Protein AF-A0A0C9TLR8-F1 (afdb_monomer_lite)

Secondary structure (DSSP, 8-state):
---TTHHHHHHHHHHHHHHHHHSS-HHHHHHHHHHHHHHHHHHHHHHHHHHHHHHTSTT----HHHHHHHHHHHHHHHHHHHHHHHHHHHHHHHHHHHHHHHHHHHHHHTT-

Structure (mmCIF, N/CA/C/O backbone):
data_AF-A0A0C9TLR8-F1
#
_entry.id   AF-A0A0C9TLR8-F1
#
loop_
_atom_site.group_PDB
_atom_site.id
_atom_site.type_symbol
_atom_site.label_atom_id
_atom_site.label_alt_id
_atom_site.label_comp_id
_atom_site.label_asym_id
_atom_site.label_entity_id
_atom_site.label_seq_id
_atom_site.pdbx_PDB_ins_code
_atom_site.Cartn_x
_atom_site.Cartn_y
_atom_site.Cartn_z
_atom_site.occupancy
_atom_site.B_iso_or_equiv
_atom_site.auth_seq_id
_atom_site.auth_comp_id
_atom_site.auth_asym_id
_atom_site.auth_atom_id
_atom_site.pdbx_PDB_model_num
ATOM 1 N N . MET A 1 1 ? -19.648 -4.358 54.823 1.00 39.78 1 MET A N 1
ATOM 2 C CA . MET A 1 1 ? -18.798 -3.353 54.146 1.00 39.78 1 MET A CA 1
ATOM 3 C C . MET A 1 1 ? -17.625 -4.070 53.484 1.00 39.78 1 MET A C 1
ATOM 5 O O . MET A 1 1 ? -16.614 -4.254 54.135 1.00 39.78 1 MET A O 1
ATOM 9 N N . MET A 1 2 ? -17.773 -4.545 52.245 1.00 41.91 2 MET A N 1
ATOM 10 C CA . MET A 1 2 ? -16.680 -5.094 51.417 1.00 41.91 2 MET A CA 1
ATOM 11 C C . MET A 1 2 ? -17.126 -4.979 49.950 1.00 41.91 2 MET A C 1
ATOM 13 O O . MET A 1 2 ? -17.718 -5.900 49.406 1.00 41.91 2 MET A O 1
ATOM 17 N N . GLY A 1 3 ? -16.945 -3.809 49.339 1.00 42.47 3 GLY A N 1
ATOM 18 C CA . GLY A 1 3 ? -17.280 -3.573 47.924 1.00 42.47 3 GLY A CA 1
ATOM 19 C C . GLY A 1 3 ? -16.390 -2.520 47.259 1.00 42.47 3 GLY A C 1
ATOM 20 O O . GLY A 1 3 ? -16.738 -1.984 46.219 1.00 42.47 3 GLY A O 1
ATOM 21 N N . GLY A 1 4 ? -15.267 -2.177 47.898 1.00 55.66 4 GLY A N 1
ATOM 22 C CA . GLY A 1 4 ? -14.441 -1.017 47.552 1.00 55.66 4 GLY A CA 1
ATOM 23 C C . GLY A 1 4 ? -13.398 -1.213 46.440 1.00 55.66 4 GLY A C 1
ATOM 24 O O . GLY A 1 4 ? -13.190 -0.261 45.700 1.00 55.66 4 GLY A O 1
ATOM 25 N N . PRO A 1 5 ? -12.743 -2.383 46.264 1.00 41.88 5 PRO A N 1
ATOM 26 C CA . PRO A 1 5 ? -11.672 -2.493 45.264 1.00 41.88 5 PRO A CA 1
ATOM 27 C C . PRO A 1 5 ? -12.158 -2.945 43.880 1.00 41.88 5 PRO A C 1
ATOM 29 O O . PRO A 1 5 ? -11.678 -2.439 42.873 1.00 41.88 5 PRO A O 1
ATOM 32 N N . ALA A 1 6 ? -13.115 -3.879 43.814 1.00 48.81 6 ALA A N 1
ATOM 33 C CA . ALA A 1 6 ? -13.527 -4.506 42.553 1.00 48.81 6 ALA A CA 1
ATOM 34 C C . ALA A 1 6 ? -14.195 -3.509 41.591 1.00 48.81 6 ALA A C 1
ATOM 36 O O . ALA A 1 6 ? -13.799 -3.416 40.435 1.00 48.81 6 ALA A O 1
ATOM 37 N N . LEU A 1 7 ? -15.113 -2.680 42.102 1.00 49.03 7 LEU A N 1
ATOM 38 C CA . LEU A 1 7 ? -15.785 -1.637 41.318 1.00 49.03 7 LEU A CA 1
ATOM 39 C C . LEU A 1 7 ? -14.828 -0.525 40.860 1.00 49.03 7 LEU A C 1
ATOM 41 O O . LEU A 1 7 ? -15.073 0.123 39.847 1.00 49.03 7 LEU A O 1
ATOM 45 N N . PHE A 1 8 ? -13.731 -0.300 41.591 1.00 44.72 8 PHE A N 1
ATOM 46 C CA . PHE A 1 8 ? -12.738 0.715 41.239 1.00 44.72 8 PHE A CA 1
ATOM 47 C C . PHE A 1 8 ? -11.842 0.247 40.084 1.00 44.72 8 PHE A C 1
ATOM 49 O O . PHE A 1 8 ? -11.560 1.027 39.179 1.00 44.72 8 PHE A O 1
ATOM 56 N N . PHE A 1 9 ? -11.451 -1.034 40.067 1.00 48.41 9 PHE A N 1
ATOM 57 C CA . PHE A 1 9 ? -10.734 -1.639 38.937 1.00 48.41 9 PHE A CA 1
ATOM 58 C C . PHE A 1 9 ? -11.620 -1.815 37.703 1.00 48.41 9 PHE A C 1
ATOM 60 O O . PHE A 1 9 ? -11.146 -1.613 36.589 1.00 48.41 9 PHE A O 1
ATOM 67 N N . GLU A 1 10 ? -12.899 -2.134 37.890 1.00 47.84 10 GLU A N 1
ATOM 68 C CA . GLU A 1 10 ? -13.882 -2.208 36.806 1.00 47.84 10 GLU A CA 1
ATOM 69 C C . GLU A 1 10 ? -14.116 -0.824 36.181 1.00 47.84 10 GLU A C 1
ATOM 71 O O . GLU A 1 10 ? -14.087 -0.686 34.963 1.00 47.84 10 GLU A O 1
ATOM 76 N N . SER A 1 11 ? -14.211 0.227 37.005 1.00 51.22 11 SER A N 1
ATOM 77 C CA . SER A 1 11 ? -14.303 1.620 36.546 1.00 51.22 11 SER A CA 1
ATOM 78 C C . SER A 1 11 ? -13.023 2.101 35.848 1.00 51.22 11 SER A C 1
ATOM 80 O O . SER A 1 11 ? -13.093 2.705 34.783 1.00 51.22 11 SER A O 1
ATOM 82 N N . LEU A 1 12 ? -11.837 1.781 36.380 1.00 48.09 12 LEU A N 1
ATOM 83 C CA . LEU A 1 12 ? -10.557 2.112 35.738 1.00 48.09 12 LEU A CA 1
ATOM 84 C C . LEU A 1 12 ? -10.356 1.363 34.415 1.00 48.09 12 LEU A C 1
ATOM 86 O O . LEU A 1 12 ? -9.872 1.955 33.455 1.00 48.09 12 LEU A O 1
ATOM 90 N N . GLY A 1 13 ? -10.746 0.088 34.349 1.00 46.84 13 GLY A N 1
ATOM 91 C CA . GLY A 1 13 ? -10.735 -0.698 33.117 1.00 46.84 13 GLY A CA 1
ATOM 92 C C . GLY A 1 13 ? -11.693 -0.123 32.079 1.00 46.84 13 GLY A C 1
ATOM 93 O O . GLY A 1 13 ? -11.303 0.047 30.929 1.00 46.84 13 GLY A O 1
ATOM 94 N N . ASN A 1 14 ? -12.900 0.266 32.495 1.00 49.88 14 ASN A N 1
ATOM 95 C CA . ASN A 1 14 ? -13.892 0.855 31.603 1.00 49.88 14 ASN A CA 1
ATOM 96 C C . ASN A 1 14 ? -13.465 2.240 31.099 1.00 49.88 14 ASN A C 1
ATOM 98 O O . ASN A 1 14 ? -13.604 2.504 29.918 1.00 49.88 14 ASN A O 1
ATOM 102 N N . ILE A 1 15 ? -12.858 3.086 31.941 1.00 49.31 15 ILE A N 1
ATOM 103 C CA . ILE A 1 15 ? -12.336 4.408 31.542 1.00 49.31 15 ILE A CA 1
ATOM 104 C C . ILE A 1 15 ? -11.093 4.282 30.654 1.00 49.31 15 ILE A C 1
ATOM 106 O O . ILE A 1 15 ? -10.894 5.107 29.769 1.00 49.31 15 ILE A O 1
ATOM 110 N N . TYR A 1 16 ? -10.239 3.278 30.867 1.00 44.47 16 TYR A N 1
ATOM 111 C CA . TYR A 1 16 ? -9.058 3.067 30.026 1.00 44.47 16 TYR A CA 1
ATOM 112 C C . TYR A 1 16 ? -9.435 2.468 28.666 1.00 44.47 16 TYR A C 1
ATOM 114 O O . TYR A 1 16 ? -8.863 2.857 27.652 1.00 44.47 16 TYR A O 1
ATOM 122 N N . VAL A 1 17 ? -10.421 1.566 28.631 1.00 51.75 17 VAL A N 1
ATOM 123 C CA . VAL A 1 17 ? -10.983 1.021 27.388 1.00 51.75 17 VAL A CA 1
ATOM 124 C C . VAL A 1 17 ? -11.791 2.092 26.656 1.00 51.75 17 VAL A C 1
ATOM 126 O O . VAL A 1 17 ? -11.538 2.288 25.475 1.00 51.75 17 VAL A O 1
ATOM 129 N N . ASP A 1 18 ? -12.649 2.861 27.334 1.00 47.25 18 ASP A N 1
ATOM 130 C CA . ASP A 1 18 ? -13.313 4.028 26.736 1.00 47.25 18 ASP A CA 1
ATOM 131 C C . ASP A 1 18 ? -12.283 5.054 26.276 1.00 47.25 18 ASP A C 1
ATOM 133 O O . ASP A 1 18 ? -12.367 5.536 25.164 1.00 47.25 18 ASP A O 1
ATOM 137 N N . GLY A 1 19 ? -11.258 5.365 27.065 1.00 46.44 19 GLY A N 1
ATOM 138 C CA . GLY A 1 19 ? -10.219 6.324 26.693 1.00 46.44 19 GLY A CA 1
ATOM 139 C C . GLY A 1 19 ? -9.407 5.883 25.475 1.00 46.44 19 GLY A C 1
ATOM 140 O O . GLY A 1 19 ? -9.122 6.702 24.610 1.00 46.44 19 GLY A O 1
ATOM 141 N N . LEU A 1 20 ? -9.073 4.596 25.358 1.00 47.12 20 LEU A N 1
ATOM 142 C CA . LEU A 1 20 ? -8.338 4.045 24.214 1.00 47.12 20 LEU A CA 1
ATOM 143 C C . LEU A 1 20 ? -9.222 3.910 22.959 1.00 47.12 20 LEU A C 1
ATOM 145 O O . LEU A 1 20 ? -8.732 4.086 21.847 1.00 47.12 20 LEU A O 1
ATOM 149 N N . VAL A 1 21 ? -10.514 3.615 23.136 1.00 48.41 21 VAL A N 1
ATOM 150 C CA . VAL A 1 21 ? -11.508 3.449 22.058 1.00 48.41 21 VAL A CA 1
ATOM 151 C C . VAL A 1 21 ? -12.125 4.789 21.622 1.00 48.41 21 VAL A C 1
ATOM 153 O O . VAL A 1 21 ? -12.587 4.901 20.492 1.00 48.41 21 VAL A O 1
ATOM 156 N N . ASN A 1 22 ? -12.107 5.810 22.483 1.00 47.81 22 ASN A N 1
ATOM 157 C CA . ASN A 1 22 ? -12.657 7.150 22.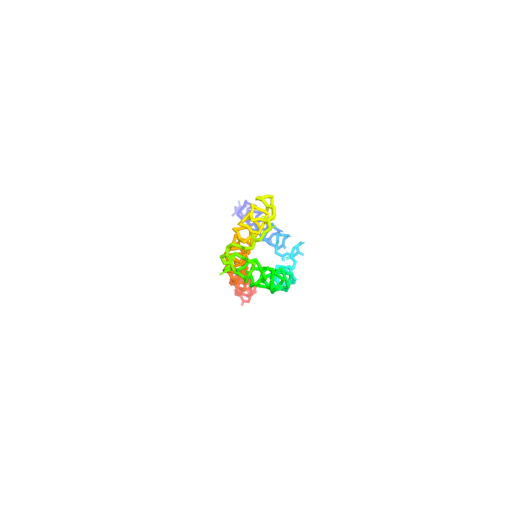245 1.00 47.81 22 ASN A CA 1
ATOM 158 C C . ASN A 1 22 ? -11.572 8.177 21.863 1.00 47.81 22 ASN A C 1
ATOM 160 O O . ASN A 1 22 ? -11.891 9.191 21.252 1.00 47.81 22 ASN A O 1
ATOM 164 N N . ALA A 1 23 ? -10.289 7.942 22.186 1.00 47.75 23 ALA A N 1
ATOM 165 C CA . ALA A 1 23 ? -9.183 8.811 21.745 1.00 47.75 23 ALA A CA 1
ATOM 166 C C . ALA A 1 23 ? -8.691 8.510 20.320 1.00 47.75 23 ALA A C 1
ATOM 168 O O . ALA A 1 23 ? -7.995 9.329 19.723 1.00 47.75 23 ALA A O 1
ATOM 169 N N . LEU A 1 24 ? -9.047 7.353 19.767 1.00 52.53 24 LEU A N 1
ATOM 170 C CA . LEU A 1 24 ? -8.809 7.002 18.375 1.00 52.53 24 LEU A CA 1
ATOM 171 C C . LEU A 1 24 ? -10.145 6.545 17.816 1.00 52.53 24 LEU A C 1
ATOM 173 O O . LEU A 1 24 ? -10.608 5.465 18.175 1.00 52.53 24 LEU A O 1
ATOM 177 N N . ASP A 1 25 ? -10.759 7.332 16.931 1.00 66.12 25 ASP A N 1
ATOM 178 C CA . ASP A 1 25 ? -11.807 6.789 16.074 1.00 66.12 25 ASP A CA 1
ATOM 179 C C . ASP A 1 25 ? -11.140 5.765 15.146 1.00 66.12 25 ASP A C 1
ATOM 181 O O . ASP A 1 25 ? -10.664 6.066 14.054 1.00 66.12 25 ASP A O 1
ATOM 185 N N . VAL A 1 26 ? -10.996 4.535 15.651 1.00 65.00 26 VAL A N 1
ATOM 186 C CA . VAL A 1 26 ? -10.315 3.432 14.967 1.00 65.00 26 VAL A CA 1
ATOM 187 C C . VAL A 1 26 ? -10.993 3.161 13.625 1.00 65.00 26 VAL A C 1
ATOM 189 O O . VAL A 1 26 ? -10.335 2.704 12.697 1.00 65.00 26 VAL A O 1
ATOM 192 N N . GLY A 1 27 ? -12.291 3.465 13.506 1.00 66.12 27 GLY A N 1
ATOM 193 C CA . GLY A 1 27 ? -13.013 3.400 12.243 1.00 66.12 27 GLY A CA 1
ATOM 194 C C . GLY A 1 27 ? -12.467 4.404 11.233 1.00 66.12 27 GLY A C 1
ATOM 195 O O . GLY A 1 27 ? -12.022 3.991 10.164 1.00 66.12 27 GLY A O 1
ATOM 196 N N . GLU A 1 28 ? -12.443 5.686 11.600 1.00 73.50 28 GLU A N 1
ATOM 197 C CA . GLU A 1 28 ? -11.927 6.768 10.751 1.00 73.50 28 GLU A CA 1
ATOM 198 C C . GLU A 1 28 ? -10.442 6.566 10.413 1.00 73.50 28 GLU A C 1
ATOM 200 O O . GLU A 1 28 ? -10.062 6.615 9.246 1.00 73.50 28 GLU A O 1
ATOM 205 N N . PHE A 1 29 ? -9.614 6.205 11.400 1.00 71.88 29 PHE A N 1
ATOM 206 C CA . PHE A 1 29 ? -8.196 5.900 11.190 1.00 71.88 29 PHE A CA 1
ATOM 207 C C . PHE A 1 29 ? -7.984 4.736 10.214 1.00 71.88 29 PHE A C 1
ATOM 209 O O . PHE A 1 29 ? -7.131 4.819 9.331 1.00 71.88 29 PHE A O 1
ATOM 216 N N . VAL A 1 30 ? -8.737 3.639 10.358 1.00 75.69 30 VAL A N 1
ATOM 217 C CA . VAL A 1 30 ? -8.626 2.485 9.453 1.00 75.69 30 VAL A CA 1
ATOM 218 C C . VAL A 1 30 ? -9.111 2.844 8.050 1.00 75.69 30 VAL A C 1
ATOM 220 O O . VAL A 1 30 ? -8.489 2.407 7.080 1.00 75.69 30 VAL A O 1
ATOM 223 N N . ASP A 1 31 ? -10.174 3.638 7.917 1.00 79.25 31 ASP A N 1
ATOM 224 C CA . ASP A 1 31 ? -10.712 4.051 6.618 1.00 79.25 31 ASP A CA 1
ATOM 225 C C . ASP A 1 31 ? -9.748 5.008 5.880 1.00 79.25 31 ASP A C 1
ATOM 227 O O . ASP A 1 31 ? -9.458 4.795 4.692 1.00 79.25 31 ASP A O 1
ATOM 231 N N . ASP A 1 32 ? -9.141 5.969 6.582 1.00 81.81 32 ASP A N 1
ATOM 232 C CA . ASP A 1 32 ? -8.091 6.847 6.042 1.00 81.81 32 ASP A CA 1
ATOM 233 C C . ASP A 1 32 ? -6.832 6.060 5.669 1.00 81.81 32 ASP A C 1
ATOM 235 O O . ASP A 1 32 ? -6.302 6.180 4.556 1.00 81.81 32 ASP A O 1
ATOM 239 N N . PHE A 1 33 ? -6.383 5.179 6.563 1.00 76.12 33 PHE A N 1
ATOM 240 C CA . PHE A 1 33 ? -5.228 4.321 6.334 1.00 76.12 33 PHE A CA 1
ATOM 241 C C . PHE A 1 33 ? -5.434 3.401 5.119 1.00 76.12 33 PHE A C 1
ATOM 243 O O . PHE A 1 33 ? -4.536 3.232 4.286 1.00 76.12 33 PHE A O 1
ATOM 250 N N . ASN A 1 34 ? -6.628 2.826 4.965 1.00 78.50 34 ASN A N 1
ATOM 251 C CA . ASN A 1 34 ? -6.974 1.963 3.839 1.00 78.50 34 ASN A CA 1
ATOM 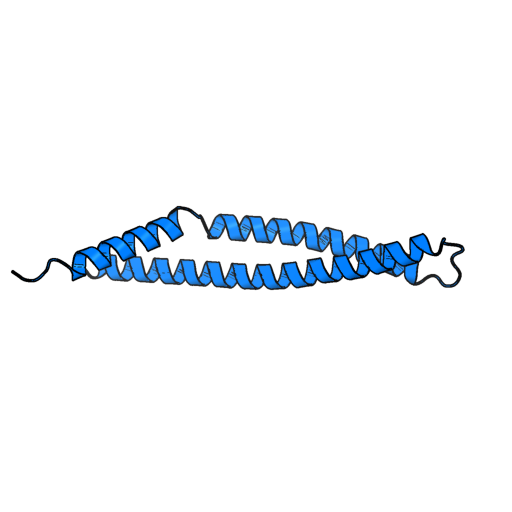252 C C . ASN A 1 34 ? -7.024 2.743 2.514 1.00 78.50 34 ASN A C 1
ATOM 254 O O . ASN A 1 34 ? -6.540 2.256 1.482 1.00 78.50 34 ASN A O 1
ATOM 258 N N . THR A 1 35 ? -7.554 3.967 2.548 1.00 84.38 35 THR A N 1
ATOM 259 C CA . THR A 1 35 ? -7.603 4.882 1.400 1.00 84.38 35 THR A CA 1
ATOM 260 C C . THR A 1 35 ? -6.198 5.285 0.959 1.00 84.38 35 THR A C 1
ATOM 262 O O . THR A 1 35 ? -5.847 5.128 -0.215 1.00 84.38 35 THR A O 1
ATOM 265 N N . GLN A 1 36 ? -5.344 5.704 1.895 1.00 82.62 36 GLN A N 1
ATOM 266 C CA . GLN A 1 36 ? -3.952 6.047 1.606 1.00 82.62 36 GLN A CA 1
ATOM 267 C C . GLN A 1 36 ? -3.180 4.840 1.061 1.00 82.62 36 GLN A C 1
ATOM 269 O O . GLN A 1 36 ? -2.500 4.946 0.038 1.00 82.62 36 GLN A O 1
ATOM 274 N N . THR A 1 37 ? -3.365 3.668 1.671 1.00 80.94 37 THR A N 1
ATOM 275 C CA . THR A 1 37 ? -2.788 2.406 1.195 1.00 80.94 37 THR A CA 1
ATOM 276 C C . THR A 1 37 ? -3.252 2.080 -0.228 1.00 80.94 37 THR A C 1
ATOM 278 O O . THR A 1 37 ? -2.467 1.608 -1.051 1.00 80.94 37 THR A O 1
ATOM 281 N N . ARG A 1 38 ? -4.514 2.356 -0.584 1.00 82.81 38 ARG A N 1
ATOM 282 C CA . ARG A 1 38 ? -5.032 2.145 -1.949 1.00 82.81 38 ARG A CA 1
ATOM 283 C C . ARG A 1 38 ? -4.350 3.041 -2.971 1.00 82.81 38 ARG A C 1
ATOM 285 O O . ARG A 1 38 ? -3.984 2.572 -4.048 1.00 82.81 38 ARG A O 1
ATOM 292 N N . ASN A 1 39 ? -4.156 4.304 -2.625 1.00 85.06 39 ASN A N 1
ATOM 293 C CA . ASN A 1 39 ? -3.508 5.261 -3.511 1.00 85.06 39 ASN A CA 1
ATOM 294 C C . ASN A 1 39 ? -2.030 4.903 -3.701 1.00 85.06 39 ASN A C 1
ATOM 296 O O . ASN A 1 39 ? -1.556 4.832 -4.834 1.00 85.06 39 ASN A O 1
ATOM 300 N N . GLN A 1 40 ? -1.328 4.569 -2.614 1.00 82.00 40 GLN A N 1
ATOM 301 C CA . GLN A 1 40 ? 0.070 4.134 -2.664 1.00 82.00 40 GLN A CA 1
ATOM 302 C C . GLN A 1 40 ? 0.251 2.839 -3.461 1.00 82.00 40 GLN A C 1
ATOM 304 O O . GLN A 1 40 ? 1.152 2.757 -4.290 1.00 82.00 40 GLN A O 1
ATOM 309 N N . THR A 1 41 ? -0.626 1.848 -3.273 1.00 84.62 41 THR A N 1
ATOM 310 C CA . THR A 1 41 ? -0.574 0.601 -4.054 1.00 84.62 41 THR A CA 1
ATOM 311 C C . THR A 1 41 ? -0.850 0.833 -5.535 1.00 84.62 41 THR A C 1
ATOM 313 O O . THR A 1 41 ? -0.145 0.271 -6.366 1.00 84.62 41 THR A O 1
ATOM 316 N N . THR A 1 42 ? -1.794 1.711 -5.881 1.00 85.62 42 THR A N 1
ATOM 317 C CA . THR A 1 42 ? -2.066 2.077 -7.282 1.00 85.62 42 THR A CA 1
ATOM 318 C C . THR A 1 42 ? -0.837 2.712 -7.934 1.00 85.62 42 THR A C 1
ATOM 320 O O . THR A 1 42 ? -0.399 2.268 -8.994 1.00 85.62 42 THR A O 1
ATOM 323 N N . ILE A 1 43 ? -0.219 3.697 -7.278 1.00 86.31 43 ILE A N 1
ATOM 324 C CA . ILE A 1 43 ? 0.993 4.352 -7.795 1.00 86.31 43 ILE A CA 1
ATOM 325 C C . ILE A 1 43 ? 2.136 3.335 -7.931 1.00 86.31 43 ILE A C 1
ATOM 327 O O . ILE A 1 43 ? 2.774 3.272 -8.980 1.00 86.31 43 ILE A O 1
ATOM 331 N N . ALA A 1 44 ? 2.341 2.484 -6.921 1.00 84.81 44 ALA A N 1
ATOM 332 C CA . ALA A 1 44 ? 3.358 1.436 -6.949 1.00 84.81 44 ALA A CA 1
ATOM 333 C C . ALA A 1 44 ? 3.148 0.445 -8.106 1.00 84.81 44 ALA A C 1
ATOM 335 O O . ALA A 1 44 ? 4.115 0.056 -8.751 1.00 84.81 44 ALA A O 1
ATOM 336 N N . THR A 1 45 ? 1.904 0.063 -8.423 1.00 85.00 45 THR A N 1
ATOM 337 C CA . THR A 1 45 ? 1.629 -0.816 -9.576 1.00 85.00 45 THR A CA 1
ATOM 338 C C . THR A 1 45 ? 1.956 -0.162 -10.916 1.00 85.00 45 THR A C 1
ATOM 340 O O . THR A 1 45 ? 2.469 -0.836 -11.806 1.00 85.00 45 THR A O 1
ATOM 343 N N . VAL A 1 46 ? 1.711 1.144 -11.061 1.00 88.81 46 VAL A N 1
ATOM 344 C CA . VAL A 1 46 ? 2.055 1.882 -12.285 1.00 88.81 46 VAL A CA 1
ATOM 345 C C . VAL A 1 46 ? 3.571 1.967 -12.446 1.00 88.81 46 VAL A C 1
ATOM 347 O O . VAL A 1 46 ? 4.081 1.641 -13.514 1.00 88.81 46 VAL A O 1
ATOM 350 N N . ILE A 1 47 ? 4.294 2.335 -11.383 1.00 86.12 47 ILE A N 1
ATOM 351 C CA . ILE A 1 47 ? 5.765 2.386 -11.385 1.00 86.12 47 ILE A CA 1
ATOM 352 C C . ILE A 1 47 ? 6.340 1.008 -11.720 1.00 86.12 47 ILE A C 1
ATOM 354 O O . ILE A 1 47 ? 7.170 0.884 -12.613 1.00 86.12 47 ILE A O 1
ATOM 358 N N . MET A 1 48 ? 5.820 -0.043 -11.086 1.00 87.38 48 MET A N 1
ATOM 359 C CA . MET A 1 48 ? 6.234 -1.420 -11.334 1.00 87.38 48 MET A CA 1
ATOM 360 C C . MET A 1 48 ? 6.016 -1.853 -12.790 1.00 87.38 48 MET A C 1
ATOM 362 O O . MET A 1 48 ? 6.873 -2.527 -13.358 1.00 87.38 48 MET A O 1
ATOM 366 N N . ALA A 1 49 ? 4.896 -1.471 -13.412 1.00 88.69 49 ALA A N 1
ATOM 367 C CA . ALA A 1 49 ? 4.633 -1.772 -14.818 1.00 88.69 49 ALA A CA 1
ATOM 368 C C . ALA A 1 49 ? 5.623 -1.055 -15.752 1.00 88.69 49 ALA A C 1
ATOM 370 O O . ALA A 1 49 ? 6.089 -1.647 -16.727 1.00 88.69 49 ALA A O 1
ATOM 371 N N . VAL A 1 50 ? 5.973 0.195 -15.437 1.00 87.12 50 VAL A N 1
ATOM 372 C CA . VAL A 1 50 ? 6.982 0.964 -16.179 1.00 87.12 50 VAL A CA 1
ATOM 373 C C . VAL A 1 50 ? 8.370 0.343 -16.009 1.00 87.12 50 VAL A C 1
ATOM 375 O O . VAL A 1 50 ? 9.047 0.097 -17.006 1.00 87.12 50 VAL A O 1
ATOM 378 N N . ASP A 1 51 ? 8.768 0.015 -14.780 1.00 85.56 51 ASP A N 1
ATOM 379 C CA . ASP A 1 51 ? 10.049 -0.635 -14.490 1.00 85.56 51 ASP A CA 1
ATOM 380 C C . ASP A 1 51 ? 10.157 -1.991 -15.198 1.00 85.56 51 ASP A C 1
ATOM 382 O O . ASP A 1 51 ? 11.180 -2.287 -15.813 1.00 85.56 51 ASP A O 1
ATOM 386 N N . ALA A 1 52 ? 9.086 -2.792 -15.191 1.00 82.38 52 ALA A N 1
ATOM 387 C CA . ALA A 1 52 ? 9.033 -4.062 -15.910 1.00 82.38 52 ALA A CA 1
ATOM 388 C C . ALA A 1 52 ? 9.195 -3.879 -17.424 1.00 82.38 52 ALA A C 1
ATOM 390 O O . ALA A 1 52 ? 9.923 -4.642 -18.055 1.00 82.38 52 ALA A O 1
ATOM 391 N N . ALA A 1 53 ? 8.551 -2.865 -18.011 1.00 84.56 53 ALA A N 1
ATOM 392 C CA . ALA A 1 53 ? 8.681 -2.565 -19.435 1.00 84.56 53 ALA A CA 1
ATOM 393 C C . ALA A 1 53 ? 10.111 -2.138 -19.807 1.00 84.56 53 ALA A C 1
ATOM 395 O O . ALA A 1 53 ? 10.620 -2.555 -20.846 1.00 84.56 53 ALA A O 1
ATOM 396 N N . ILE A 1 54 ? 10.776 -1.354 -18.951 1.00 80.81 54 ILE A N 1
ATOM 397 C CA . ILE A 1 54 ? 12.173 -0.941 -19.151 1.00 80.81 54 ILE A CA 1
ATOM 398 C C . ILE A 1 54 ? 13.114 -2.149 -19.036 1.00 80.81 54 ILE A C 1
ATOM 400 O O . ILE A 1 54 ? 13.972 -2.344 -19.895 1.00 80.81 54 ILE A O 1
ATOM 404 N N . LEU A 1 55 ? 12.923 -2.989 -18.015 1.00 81.62 55 LEU A N 1
ATOM 405 C CA . LEU A 1 55 ? 13.729 -4.193 -17.778 1.00 81.62 55 LEU A CA 1
ATOM 406 C C . LEU A 1 55 ? 13.535 -5.268 -18.861 1.00 81.62 55 LEU A C 1
ATOM 408 O O . LEU A 1 55 ? 14.448 -6.050 -19.118 1.00 81.62 55 LEU A O 1
ATOM 412 N N . ALA A 1 56 ? 12.366 -5.315 -19.505 1.00 82.75 56 ALA A N 1
ATOM 413 C CA . ALA A 1 56 ? 12.037 -6.309 -20.525 1.00 82.75 56 ALA A CA 1
ATOM 414 C C . ALA A 1 56 ? 12.708 -6.063 -21.884 1.00 82.75 56 ALA A C 1
ATOM 416 O O . ALA A 1 56 ? 12.661 -6.948 -22.737 1.00 82.75 56 ALA A O 1
ATOM 417 N N . ILE A 1 57 ? 13.310 -4.891 -22.118 1.00 79.69 57 ILE A N 1
ATOM 418 C CA . ILE A 1 57 ? 13.919 -4.564 -23.409 1.00 79.69 57 ILE A CA 1
ATOM 419 C C . ILE A 1 57 ? 15.406 -4.959 -23.383 1.00 79.69 57 ILE A C 1
ATOM 421 O O . ILE A 1 57 ? 16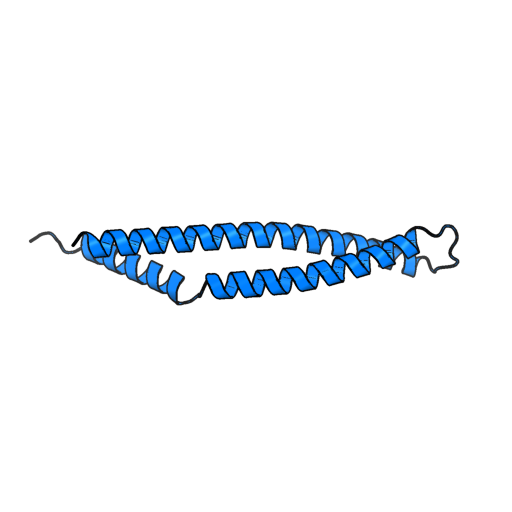.224 -4.289 -22.741 1.00 79.69 57 ILE A O 1
ATOM 425 N N . PRO A 1 58 ? 15.791 -6.043 -24.085 1.00 63.50 58 PRO A N 1
ATOM 426 C CA . PRO A 1 58 ? 17.175 -6.487 -24.127 1.00 63.50 58 PRO A CA 1
ATOM 427 C C . PRO A 1 58 ? 18.025 -5.480 -24.906 1.00 63.50 58 PRO A C 1
ATOM 429 O O . PRO A 1 58 ? 17.586 -4.933 -25.916 1.00 63.50 58 PRO A O 1
ATOM 432 N N . ASN A 1 59 ? 19.262 -5.258 -24.458 1.00 65.75 59 ASN A N 1
ATOM 433 C CA . ASN A 1 59 ? 20.208 -4.335 -25.093 1.00 65.75 59 ASN A CA 1
ATOM 434 C C . ASN A 1 59 ? 19.671 -2.907 -25.277 1.00 65.75 59 ASN A C 1
ATOM 436 O O . ASN A 1 59 ? 20.110 -2.203 -26.190 1.00 65.75 59 ASN A O 1
ATOM 440 N N . MET A 1 60 ? 18.766 -2.435 -24.408 1.00 61.47 60 MET A N 1
ATOM 441 C CA . MET A 1 60 ? 18.640 -0.992 -24.241 1.00 61.47 60 MET A CA 1
ATOM 442 C C . MET A 1 60 ? 20.041 -0.462 -23.953 1.00 61.47 60 MET A C 1
ATOM 444 O O . MET A 1 60 ? 20.664 -0.891 -22.984 1.00 61.47 60 MET A O 1
ATOM 448 N N . GLY A 1 61 ? 20.531 0.497 -24.736 1.00 59.38 61 GLY A N 1
ATOM 449 C CA . GLY A 1 61 ? 21.730 1.277 -24.401 1.00 59.38 61 GLY A CA 1
ATOM 450 C C . GLY A 1 61 ? 21.551 2.135 -23.136 1.00 59.38 61 GLY A C 1
ATOM 451 O O . GLY A 1 61 ? 22.138 3.207 -23.030 1.00 59.38 61 GLY A O 1
ATOM 452 N N . ALA A 1 62 ? 20.689 1.707 -22.212 1.00 60.53 62 ALA A N 1
ATOM 453 C CA . ALA A 1 62 ? 20.437 2.306 -20.926 1.00 60.53 62 ALA A CA 1
ATOM 454 C C . ALA A 1 62 ? 21.669 2.118 -20.041 1.00 60.53 62 ALA A C 1
ATOM 456 O O . ALA A 1 62 ? 22.245 1.031 -19.948 1.00 60.53 62 ALA A O 1
ATOM 457 N N . LEU A 1 63 ? 22.067 3.204 -19.381 1.00 67.75 63 LEU A N 1
ATOM 458 C CA . LEU A 1 63 ? 23.149 3.198 -18.408 1.00 67.75 63 LEU A CA 1
ATOM 459 C C . LEU A 1 63 ? 22.866 2.115 -17.352 1.00 67.75 63 LEU A C 1
ATOM 461 O O . LEU A 1 63 ? 21.730 1.988 -16.896 1.00 67.75 63 LEU A O 1
ATOM 465 N N . ALA A 1 64 ? 23.891 1.390 -16.892 1.00 74.44 64 ALA A N 1
ATOM 466 C CA . ALA A 1 64 ? 23.760 0.403 -15.809 1.00 74.44 64 ALA A CA 1
ATOM 467 C C . ALA A 1 64 ? 23.036 0.967 -14.563 1.00 74.44 64 ALA A C 1
ATOM 469 O O . ALA A 1 64 ? 22.336 0.250 -13.851 1.00 74.44 64 ALA A O 1
ATOM 470 N N . VAL A 1 65 ? 23.147 2.283 -14.351 1.00 75.06 65 VAL A N 1
ATOM 471 C CA . VAL A 1 65 ? 22.433 3.043 -13.319 1.00 75.06 65 VAL A CA 1
ATOM 472 C C . VAL A 1 65 ? 20.910 2.978 -13.499 1.00 75.06 65 VAL A C 1
ATOM 474 O O . VAL A 1 65 ? 20.203 2.747 -12.525 1.00 75.06 65 VAL A O 1
ATOM 477 N N . THR A 1 66 ? 20.386 3.113 -14.719 1.00 77.31 66 THR A N 1
ATOM 478 C CA . THR A 1 66 ? 18.941 3.054 -15.003 1.00 77.31 66 THR A CA 1
ATOM 479 C C . THR A 1 66 ? 18.375 1.663 -14.723 1.00 77.31 66 THR A C 1
ATOM 481 O O . THR A 1 66 ? 17.364 1.544 -14.040 1.00 77.31 66 THR A O 1
ATOM 484 N N . MET A 1 67 ? 19.069 0.606 -15.159 1.00 79.56 67 MET A N 1
ATOM 485 C CA . MET A 1 67 ? 18.695 -0.785 -14.857 1.00 79.56 67 MET A CA 1
ATOM 486 C C . MET A 1 67 ? 18.678 -1.059 -13.345 1.00 79.56 67 MET A C 1
ATOM 488 O O . MET A 1 67 ? 17.754 -1.694 -12.830 1.00 79.56 67 MET A O 1
ATOM 492 N N . SER A 1 68 ? 19.678 -0.548 -12.619 1.00 81.62 68 SER A N 1
ATOM 493 C CA . SER A 1 68 ? 19.751 -0.682 -11.162 1.00 81.62 68 SER A CA 1
ATOM 494 C C . SER A 1 68 ? 18.627 0.071 -10.446 1.00 81.62 68 SER A C 1
ATOM 496 O O . SER A 1 68 ? 18.102 -0.445 -9.461 1.00 81.62 68 SER A O 1
ATOM 498 N N . LEU A 1 69 ? 18.264 1.268 -10.918 1.00 83.81 69 LEU A N 1
ATOM 499 C CA . LEU A 1 69 ? 17.184 2.076 -10.346 1.00 83.81 69 LEU A CA 1
ATOM 500 C C . LEU A 1 69 ? 15.811 1.449 -10.600 1.00 83.81 69 LEU A C 1
ATOM 502 O O . LEU A 1 69 ? 15.019 1.350 -9.669 1.00 83.81 69 LEU A O 1
ATOM 506 N N . CYS A 1 70 ? 15.547 0.963 -11.816 1.00 83.50 70 CYS A N 1
ATOM 507 C CA . CYS A 1 70 ? 14.302 0.254 -12.121 1.00 83.50 70 CYS A CA 1
ATOM 508 C C . CYS A 1 70 ? 14.178 -1.039 -11.305 1.00 83.50 70 CYS A C 1
ATOM 510 O O . CYS A 1 70 ? 13.113 -1.341 -10.781 1.00 83.50 70 CYS A O 1
ATOM 512 N N . SER A 1 71 ? 15.273 -1.782 -11.120 1.00 82.25 71 SER A N 1
ATOM 513 C CA . SER A 1 71 ? 15.256 -3.012 -10.313 1.00 82.25 71 SER A CA 1
ATOM 514 C C . SER A 1 71 ? 14.978 -2.740 -8.829 1.00 82.25 71 SER A C 1
ATOM 516 O O . SER A 1 71 ? 14.186 -3.450 -8.208 1.00 82.25 71 SER A O 1
ATOM 518 N N . SER A 1 72 ? 15.607 -1.718 -8.239 1.00 84.19 72 SER A N 1
ATOM 519 C CA . SER A 1 72 ? 15.386 -1.372 -6.828 1.00 84.19 72 SER A CA 1
ATOM 520 C C . SER A 1 72 ? 14.001 -0.767 -6.595 1.00 84.19 72 SER A C 1
ATOM 522 O O . SER A 1 72 ? 13.334 -1.133 -5.625 1.00 84.19 72 SER A O 1
ATOM 524 N N . SER A 1 73 ? 13.542 0.089 -7.513 1.00 85.19 73 SER A N 1
ATOM 525 C CA . SER A 1 73 ? 12.186 0.645 -7.536 1.00 85.19 73 SER A CA 1
ATOM 526 C C . SER A 1 73 ? 11.131 -0.460 -7.626 1.00 85.19 73 SER A C 1
ATOM 528 O O . SER A 1 73 ? 10.190 -0.479 -6.829 1.00 85.19 73 SER A O 1
ATOM 530 N N . PHE A 1 74 ? 11.334 -1.452 -8.497 1.00 83.38 74 PHE A N 1
ATOM 531 C CA . PHE A 1 74 ? 10.442 -2.600 -8.633 1.00 83.38 74 PHE A CA 1
ATOM 532 C C . PHE A 1 74 ? 10.304 -3.380 -7.316 1.00 83.38 74 PHE A C 1
ATOM 534 O O . PHE A 1 74 ? 9.189 -3.638 -6.857 1.00 83.38 74 PHE A O 1
ATOM 541 N N . ILE A 1 75 ? 11.425 -3.705 -6.658 1.00 86.44 75 ILE A N 1
ATOM 542 C CA . ILE A 1 75 ? 11.429 -4.412 -5.363 1.00 86.44 75 ILE A CA 1
ATOM 543 C C . ILE A 1 75 ? 10.723 -3.582 -4.282 1.00 86.44 75 ILE A C 1
ATOM 545 O O . ILE A 1 75 ? 9.922 -4.119 -3.513 1.00 86.44 75 ILE A O 1
ATOM 549 N N . PHE A 1 76 ? 10.980 -2.273 -4.236 1.00 85.62 76 PHE A N 1
ATOM 550 C CA . PHE A 1 76 ? 10.329 -1.373 -3.288 1.00 85.62 76 PHE A CA 1
ATOM 551 C C . PHE A 1 76 ? 8.809 -1.329 -3.502 1.00 85.62 76 PHE A C 1
ATOM 553 O O . PHE A 1 76 ? 8.048 -1.466 -2.543 1.00 85.62 76 PHE A O 1
ATOM 560 N N . CYS A 1 77 ? 8.356 -1.244 -4.756 1.00 83.44 77 CYS A N 1
ATOM 561 C CA . CYS A 1 77 ? 6.937 -1.267 -5.111 1.00 83.44 77 CYS A CA 1
ATOM 562 C C . CYS A 1 77 ? 6.252 -2.572 -4.676 1.00 83.44 77 CYS A C 1
ATOM 564 O O . CYS A 1 77 ? 5.150 -2.530 -4.125 1.00 83.44 77 CYS A O 1
ATOM 566 N N . VAL A 1 78 ? 6.907 -3.726 -4.854 1.00 84.19 78 VAL A N 1
ATOM 567 C CA . VAL A 1 78 ? 6.406 -5.017 -4.343 1.00 84.19 78 VAL A CA 1
ATOM 568 C C . VAL A 1 78 ? 6.270 -4.976 -2.819 1.00 84.19 78 VAL A C 1
ATOM 570 O O . VAL A 1 78 ? 5.230 -5.366 -2.284 1.00 84.19 78 VAL A O 1
ATOM 573 N N . GLY A 1 79 ? 7.278 -4.450 -2.119 1.00 82.62 79 GLY A N 1
ATOM 574 C CA . GLY A 1 79 ? 7.246 -4.266 -0.667 1.00 82.62 79 GLY A CA 1
ATOM 575 C C . GLY A 1 79 ? 6.077 -3.394 -0.203 1.00 82.62 79 GLY A C 1
ATOM 576 O O . GLY A 1 79 ? 5.351 -3.781 0.713 1.00 82.62 79 GLY A O 1
ATOM 577 N N . CYS A 1 80 ? 5.829 -2.266 -0.873 1.00 82.88 80 CYS A N 1
ATOM 578 C CA . CYS A 1 80 ? 4.693 -1.387 -0.584 1.00 82.88 80 CYS A CA 1
ATOM 579 C C . CYS A 1 80 ? 3.341 -2.086 -0.784 1.00 82.88 80 CYS A C 1
ATOM 581 O O . CYS A 1 80 ? 2.431 -1.898 0.022 1.00 82.88 80 CYS A O 1
ATOM 583 N N . ILE A 1 81 ? 3.199 -2.918 -1.819 1.00 83.50 81 ILE A N 1
ATOM 584 C CA . ILE A 1 81 ? 1.958 -3.663 -2.074 1.00 83.50 81 ILE A CA 1
ATOM 585 C C . ILE A 1 81 ? 1.720 -4.728 -1.005 1.00 83.50 81 ILE A C 1
ATOM 587 O O . ILE A 1 81 ? 0.618 -4.812 -0.458 1.00 83.50 81 ILE A O 1
ATOM 591 N N . VAL A 1 82 ? 2.745 -5.511 -0.666 1.00 84.56 82 VAL A N 1
ATOM 592 C CA . VAL A 1 82 ? 2.641 -6.552 0.367 1.00 84.56 82 VAL A CA 1
ATOM 593 C C . VAL A 1 82 ? 2.396 -5.932 1.743 1.00 84.56 82 VAL A C 1
ATOM 595 O O . VAL A 1 82 ? 1.504 -6.378 2.467 1.00 84.56 82 VAL A O 1
ATOM 598 N N . GLY A 1 83 ? 3.128 -4.870 2.086 1.00 82.81 83 GLY A N 1
ATOM 599 C CA . GLY A 1 83 ? 2.940 -4.117 3.325 1.00 82.81 83 GLY A CA 1
ATOM 600 C C . GLY A 1 83 ? 1.540 -3.516 3.418 1.00 82.81 83 GLY A C 1
ATOM 601 O O . GLY A 1 83 ? 0.863 -3.696 4.428 1.00 82.81 83 GLY A O 1
ATOM 602 N N . GLY A 1 84 ? 1.057 -2.900 2.337 1.00 81.69 84 GLY A N 1
ATOM 603 C CA . GLY A 1 84 ? -0.304 -2.379 2.252 1.00 81.69 84 GLY A CA 1
ATOM 604 C C . GLY A 1 84 ? -1.376 -3.459 2.420 1.00 81.69 84 GLY A C 1
ATOM 605 O O . GLY A 1 84 ? -2.365 -3.256 3.123 1.00 81.69 84 GLY A O 1
ATOM 606 N N . PHE A 1 85 ? -1.171 -4.644 1.839 1.00 81.69 85 PHE A N 1
ATOM 607 C CA . PHE A 1 85 ? -2.078 -5.778 2.019 1.00 81.69 85 PHE A CA 1
ATOM 608 C C . PHE A 1 85 ? -2.111 -6.279 3.471 1.00 81.69 85 PHE A C 1
ATOM 610 O O . PHE A 1 85 ? -3.192 -6.487 4.026 1.00 81.69 85 PHE A O 1
ATOM 617 N N . LEU A 1 86 ? -0.946 -6.438 4.113 1.00 81.19 86 LEU A N 1
ATOM 618 C CA . LEU A 1 86 ? -0.878 -6.813 5.529 1.00 81.19 86 LEU A CA 1
ATOM 619 C C . LEU A 1 86 ? -1.549 -5.770 6.419 1.00 81.19 86 LEU A C 1
ATOM 621 O O . LEU A 1 86 ? -2.297 -6.124 7.330 1.00 81.19 86 LEU A O 1
ATOM 625 N N . ALA A 1 87 ? -1.294 -4.496 6.152 1.00 75.12 87 ALA A N 1
ATOM 626 C CA . ALA A 1 87 ? -1.794 -3.424 6.983 1.00 75.12 87 ALA A CA 1
ATOM 627 C C . ALA A 1 87 ? -3.318 -3.253 6.851 1.00 75.12 87 ALA A C 1
ATOM 629 O O . ALA A 1 87 ? -3.989 -3.043 7.857 1.00 75.12 87 ALA A O 1
ATOM 630 N N . ARG A 1 88 ? -3.896 -3.487 5.663 1.00 79.00 88 ARG A N 1
ATOM 631 C CA . ARG A 1 88 ? -5.356 -3.634 5.493 1.00 79.00 88 ARG A CA 1
ATOM 632 C C . ARG A 1 88 ? -5.928 -4.766 6.333 1.00 79.00 88 ARG A C 1
ATOM 634 O O . ARG A 1 88 ? -6.888 -4.564 7.065 1.00 79.00 88 ARG A O 1
ATOM 641 N N . ARG A 1 89 ? -5.296 -5.942 6.282 1.00 80.69 89 ARG A N 1
ATOM 642 C CA . ARG A 1 89 ? -5.730 -7.109 7.060 1.00 80.69 89 ARG A CA 1
ATOM 643 C C . ARG A 1 89 ? -5.682 -6.845 8.568 1.00 80.69 89 ARG A C 1
ATOM 645 O O . ARG A 1 89 ? -6.535 -7.341 9.301 1.00 80.69 89 ARG A O 1
ATOM 652 N N . LEU A 1 90 ? -4.690 -6.088 9.037 1.00 76.94 90 LEU A N 1
ATOM 653 C CA . LEU A 1 90 ? -4.609 -5.640 10.429 1.00 76.94 90 LEU A CA 1
ATOM 654 C C . LEU A 1 90 ? -5.686 -4.596 10.755 1.00 76.94 90 LEU A C 1
ATOM 656 O O . LEU A 1 90 ? -6.300 -4.690 11.814 1.00 76.94 90 LEU A O 1
ATOM 660 N N . GLY A 1 91 ? -5.972 -3.666 9.842 1.00 76.50 91 GLY A N 1
ATOM 661 C CA . GLY A 1 91 ? -7.068 -2.703 9.973 1.00 76.50 91 GLY A CA 1
ATOM 662 C C . GLY A 1 91 ? -8.435 -3.376 10.123 1.00 76.50 91 GLY A C 1
ATOM 663 O O . GLY A 1 91 ? -9.177 -3.063 11.052 1.00 76.50 91 GLY A O 1
ATOM 664 N N . ASP A 1 92 ? -8.732 -4.384 9.299 1.00 77.50 92 ASP A N 1
ATOM 665 C CA . ASP A 1 92 ? -9.978 -5.159 9.393 1.00 77.50 92 ASP A CA 1
ATOM 666 C C . ASP A 1 92 ? -10.099 -5.889 10.740 1.00 77.50 92 ASP A C 1
ATOM 668 O O . ASP A 1 92 ? -11.170 -5.935 11.351 1.00 77.50 92 ASP A O 1
ATOM 672 N N . ARG A 1 93 ? -8.981 -6.430 11.247 1.00 75.56 93 ARG A N 1
ATOM 673 C CA . ARG A 1 93 ? -8.922 -7.048 12.582 1.00 75.56 93 ARG A CA 1
ATOM 674 C C . ARG A 1 93 ? -9.182 -6.024 13.684 1.00 75.56 93 ARG A C 1
ATOM 676 O O . ARG A 1 93 ? -9.939 -6.328 14.601 1.00 75.56 93 ARG A O 1
ATOM 683 N N . MET A 1 94 ? -8.595 -4.833 13.592 1.00 72.00 94 MET A N 1
ATOM 684 C CA . MET A 1 94 ? -8.812 -3.753 14.560 1.00 72.00 94 MET A CA 1
ATOM 685 C C . MET A 1 94 ? -10.275 -3.300 14.574 1.00 72.00 94 MET A C 1
ATOM 687 O O . MET A 1 94 ? -10.858 -3.162 15.647 1.00 72.00 94 MET A O 1
ATOM 691 N N . ARG A 1 95 ? -10.908 -3.165 13.401 1.00 70.75 95 ARG A N 1
ATOM 692 C CA . ARG A 1 95 ? -12.334 -2.819 13.281 1.00 70.75 95 ARG A CA 1
ATOM 693 C C . ARG A 1 95 ? -13.236 -3.888 13.903 1.00 70.75 95 ARG A C 1
ATOM 695 O O . ARG A 1 95 ? -14.184 -3.553 14.609 1.00 70.75 95 ARG A O 1
ATOM 702 N N . ALA A 1 96 ? -12.918 -5.168 13.698 1.00 72.50 96 ALA A N 1
ATOM 703 C CA . ALA A 1 96 ? -13.651 -6.279 14.306 1.00 72.50 96 ALA A CA 1
ATOM 704 C C . ALA A 1 96 ? -13.529 -6.298 15.840 1.00 72.50 96 ALA A C 1
ATOM 706 O O . ALA A 1 96 ? -14.520 -6.530 16.530 1.00 72.50 96 ALA A O 1
ATOM 707 N N . VAL A 1 97 ? -12.336 -6.019 16.379 1.00 73.69 97 VAL A N 1
ATOM 708 C CA . VAL A 1 97 ? -12.121 -5.905 17.831 1.00 73.69 97 VAL A CA 1
ATOM 709 C C . VAL A 1 97 ? -12.888 -4.712 18.397 1.00 73.69 97 VAL A C 1
ATOM 711 O O . VAL A 1 97 ? -13.596 -4.872 19.385 1.00 73.69 97 VAL A O 1
ATOM 714 N N . ALA A 1 98 ? -12.825 -3.547 17.747 1.00 71.44 98 ALA A N 1
ATOM 715 C CA . ALA A 1 98 ? -13.577 -2.365 18.167 1.00 71.44 98 ALA A CA 1
ATOM 716 C C . ALA A 1 98 ? -15.093 -2.634 18.202 1.00 71.44 98 ALA A C 1
ATOM 718 O O . ALA A 1 98 ? -15.775 -2.249 19.150 1.00 71.44 98 ALA A O 1
ATOM 719 N N . PHE A 1 99 ? -15.620 -3.354 17.208 1.00 71.31 99 PHE A N 1
ATOM 720 C CA . PHE A 1 99 ? -17.025 -3.759 17.178 1.00 71.31 99 PHE A CA 1
ATOM 721 C C . PHE A 1 99 ? -17.382 -4.737 18.310 1.00 71.31 99 PHE A C 1
ATOM 723 O O . PHE A 1 99 ? -18.396 -4.556 18.980 1.00 71.31 99 PHE A O 1
ATOM 730 N N . ALA A 1 100 ? -16.533 -5.736 18.568 1.00 71.69 100 ALA A N 1
ATOM 731 C CA . ALA A 1 100 ? -16.736 -6.690 19.659 1.00 71.69 100 ALA A CA 1
ATOM 732 C C . ALA A 1 100 ? -16.731 -6.008 21.038 1.00 71.69 100 ALA A C 1
ATOM 734 O O . ALA A 1 100 ? -17.552 -6.343 21.890 1.00 71.69 100 ALA A O 1
ATOM 735 N N . VAL A 1 101 ? -15.846 -5.027 21.241 1.00 73.81 101 VAL A N 1
ATOM 736 C CA . VAL A 1 101 ? -15.791 -4.228 22.474 1.00 73.81 101 VAL A CA 1
ATOM 737 C C . VAL A 1 101 ? -17.066 -3.400 22.648 1.00 73.81 101 VAL A C 1
ATOM 739 O O . VAL A 1 101 ? -17.642 -3.424 23.731 1.00 73.81 101 VAL A O 1
ATOM 742 N N . ARG A 1 102 ? -17.562 -2.738 21.592 1.00 71.19 102 ARG A N 1
ATOM 743 C CA . ARG A 1 102 ? -18.827 -1.976 21.648 1.00 71.19 102 ARG A CA 1
ATOM 744 C C . ARG A 1 102 ? -20.018 -2.854 22.035 1.00 71.19 102 ARG A C 1
ATOM 746 O O . ARG A 1 102 ? -20.766 -2.487 22.931 1.00 71.19 102 ARG A O 1
ATOM 753 N N . ILE A 1 103 ? -20.143 -4.041 21.431 1.00 74.12 103 ILE A N 1
ATOM 754 C CA . ILE A 1 103 ? -21.201 -4.999 21.794 1.00 74.12 103 ILE A CA 1
ATOM 755 C C . ILE A 1 103 ? -21.099 -5.394 23.266 1.00 74.12 103 ILE A C 1
ATOM 757 O O . ILE A 1 103 ? -22.119 -5.453 23.944 1.00 74.12 103 ILE A O 1
ATOM 761 N N . LEU A 1 104 ? -19.892 -5.680 23.763 1.00 72.94 104 LEU A N 1
ATOM 762 C CA . LEU A 1 104 ? -19.689 -6.079 25.155 1.00 72.94 104 LEU A CA 1
ATOM 763 C C . LEU A 1 104 ? -20.138 -4.974 26.125 1.00 72.94 104 LEU A C 1
ATOM 765 O O . LEU A 1 104 ? -20.821 -5.269 27.103 1.00 72.94 104 LEU A O 1
ATOM 769 N N . ILE A 1 105 ? -19.783 -3.718 25.834 1.00 74.88 105 ILE A N 1
A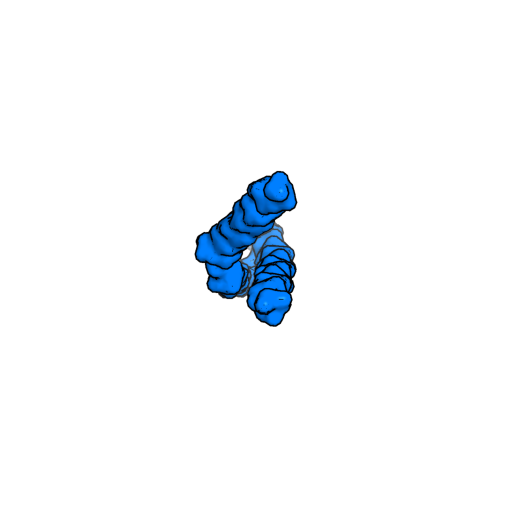TOM 770 C CA . ILE A 1 105 ? -20.175 -2.550 26.634 1.00 74.88 105 ILE A CA 1
ATOM 771 C C . ILE A 1 105 ? -21.700 -2.394 26.644 1.00 74.88 105 ILE A C 1
ATOM 773 O O . ILE A 1 105 ? -22.283 -2.283 27.722 1.00 74.88 105 ILE A O 1
ATOM 777 N N . ASP A 1 106 ? -22.354 -2.465 25.481 1.00 70.38 106 ASP A N 1
ATOM 778 C CA . ASP A 1 106 ? -23.818 -2.369 25.380 1.00 70.38 106 ASP A CA 1
ATOM 779 C C . ASP A 1 106 ? -24.517 -3.491 26.161 1.00 70.38 106 ASP A C 1
ATOM 781 O O . ASP A 1 106 ? -25.506 -3.254 26.853 1.00 70.38 106 ASP A O 1
ATOM 785 N N . LEU A 1 107 ? -23.988 -4.716 26.105 1.00 72.75 107 LEU A N 1
ATOM 786 C CA . LEU A 1 107 ? -24.548 -5.868 26.818 1.00 72.75 107 LEU A CA 1
ATOM 787 C C . LEU A 1 107 ? -24.430 -5.719 28.339 1.00 72.75 107 LEU A C 1
ATOM 789 O O . LEU A 1 107 ? -25.359 -6.077 29.059 1.00 72.75 107 LEU A O 1
ATOM 793 N N . ILE A 1 108 ? -23.313 -5.173 28.827 1.00 72.56 108 ILE A N 1
ATOM 794 C CA . ILE A 1 108 ? -23.108 -4.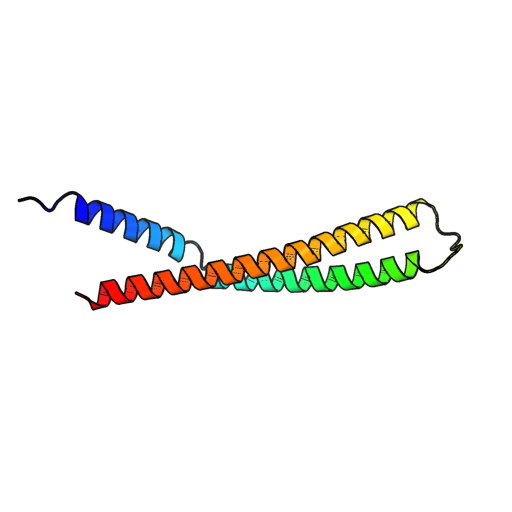876 30.252 1.00 72.56 108 ILE A CA 1
ATOM 795 C C . ILE A 1 108 ? -24.020 -3.725 30.699 1.00 72.56 108 ILE A C 1
ATOM 797 O O . ILE A 1 108 ? -24.618 -3.801 31.772 1.00 72.56 108 ILE A O 1
ATOM 801 N N . ALA A 1 109 ? -24.161 -2.681 29.880 1.00 71.81 109 ALA A N 1
ATOM 802 C CA . ALA A 1 109 ? -25.004 -1.527 30.182 1.00 71.81 109 ALA A CA 1
ATOM 803 C C . ALA A 1 109 ? -26.495 -1.892 30.258 1.00 71.81 109 ALA A C 1
ATOM 805 O O . ALA A 1 109 ? -27.197 -1.386 31.129 1.00 71.81 109 ALA A O 1
ATOM 806 N N . ASN A 1 110 ? -26.963 -2.797 29.392 1.00 68.38 110 ASN A N 1
ATOM 807 C CA . ASN A 1 110 ? -28.365 -3.225 29.327 1.00 68.38 110 ASN A CA 1
ATOM 808 C C . ASN A 1 110 ? -28.709 -4.392 30.277 1.00 68.38 110 ASN A C 1
ATOM 810 O O . ASN A 1 110 ? -29.865 -4.804 30.347 1.00 68.38 110 ASN A O 1
ATOM 814 N N . ALA A 1 111 ? -27.717 -4.963 30.970 1.00 62.00 111 ALA A N 1
ATOM 815 C CA . ALA A 1 111 ? -27.904 -6.020 31.968 1.00 62.00 111 ALA A CA 1
ATOM 816 C C . ALA A 1 111 ? -28.108 -5.483 33.403 1.00 62.00 111 ALA A C 1
ATOM 818 O O . ALA A 1 111 ? -28.257 -6.281 34.333 1.00 62.00 111 ALA A O 1
ATOM 819 N N . ARG A 1 112 ? -28.098 -4.155 33.588 1.00 48.81 112 ARG A N 1
ATOM 820 C CA . ARG A 1 112 ? -28.469 -3.453 34.829 1.00 48.81 112 ARG A CA 1
ATOM 821 C C . ARG A 1 112 ? -29.906 -2.959 34.779 1.00 48.81 112 ARG A C 1
ATOM 823 O O . ARG A 1 112 ? -30.527 -2.963 35.865 1.00 48.81 112 ARG A O 1
#

Radius of gyration: 24.3 Å; chains: 1; bounding box: 52×16×79 Å

Sequence (112 aa):
MMGGPALFFESLGNIYVDGLVNALDVGEFVDDFNTQTRNQTTIATVIMAVDAAILAIPNMGALAVTMSLCSSSFIFCVGCIVGGFLARRLGDRMRAVAFAVRILIDLIANAR

pLDDT: mean 71.08, std 14.22, range [39.78, 88.81]

Foldseek 3Di:
DPDPPPVVVVVVVVCVCCCVCVVDVLVVVLVVLLVVLVVLLVVLVVLLVVLCVVC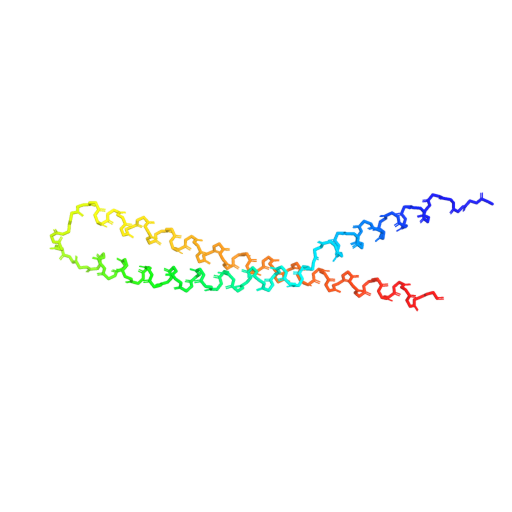PDPPPPDDPVSVVVSVVSNVVSVVSNVVSVVSNVVSVVSVVVSVVVVVVVVVVVVVD

Organism: NCBI:txid664439